Protein AF-A0A834HH24-F1 (afdb_monomer)

Solvent-accessible surface area (backbone atoms only — not comparable to full-atom values): 10232 Å² total; per-residue (Å²): 140,48,70,90,79,36,90,61,38,45,81,71,49,55,85,52,83,86,54,70,79,54,66,76,66,60,39,58,42,54,69,76,57,71,68,57,53,50,14,32,47,27,38,69,64,54,49,51,71,61,44,19,68,74,68,73,35,92,84,59,66,68,46,89,90,44,50,35,69,57,78,42,62,40,54,82,53,48,76,50,76,45,61,73,80,53,66,47,76,48,75,35,50,34,48,45,46,80,75,45,70,93,85,73,88,86,80,94,80,84,78,92,63,63,96,45,45,51,76,49,77,49,82,48,72,84,88,69,43,34,39,37,37,34,46,34,38,54,63,77,84,76,90,70,85,89,82,92,83,86,84,87,73,68,55,67,50,63,45,61,116

Sequence (161 aa):
MSATKNREAEFAYGSGPINPVNAANPGLIYDAGESDYIQFLCGQGYSNESFQLVTGSSTTTCSASNNGTVWDPNYPSFALSGPAGASVTRAFRQAVTNVGSPVSTYKATMVPLPRSTNLHSSPSGRLGTTATKTLSRTRWRRRHSRRRSGGKAGGGVVAGV

InterPro domains:
  IPR036852 Peptidase S8/S53 domain superfamily [G3DSA:3.40.50.200] (3-37)
  IPR045051 Subtilisin-like protease [PTHR10795] (9-119)

Organism: Rhododendron simsii (NCBI:txid118357)

Structure (mmCIF, N/CA/C/O backbone):
data_AF-A0A834HH24-F1
#
_entry.id   AF-A0A834HH24-F1
#
loop_
_atom_site.group_PDB
_atom_site.id
_atom_site.type_symbol
_atom_site.label_atom_id
_atom_site.label_alt_id
_atom_site.label_comp_id
_atom_site.label_asym_id
_atom_site.label_entity_id
_atom_site.label_seq_id
_atom_site.pdbx_PDB_ins_code
_atom_site.Cartn_x
_atom_site.Cartn_y
_atom_site.Cartn_z
_atom_site.occupancy
_atom_site.B_iso_or_equiv
_atom_site.auth_seq_id
_atom_site.auth_comp_id
_atom_site.auth_asym_id
_atom_site.auth_atom_id
_atom_site.pdbx_PDB_model_num
ATOM 1 N N . MET A 1 1 ? 0.289 -1.371 -21.032 1.00 59.69 1 MET A N 1
ATOM 2 C CA . MET A 1 1 ? 0.660 -0.041 -20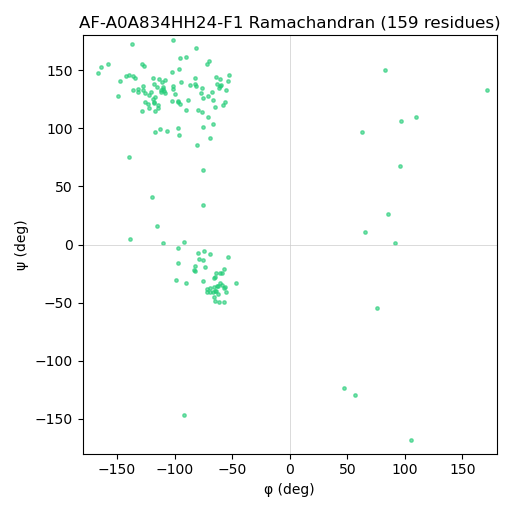.489 1.00 59.69 1 MET A CA 1
ATOM 3 C C . MET A 1 1 ? 2.179 0.051 -20.461 1.00 59.69 1 MET A C 1
ATOM 5 O O . MET A 1 1 ? 2.807 -0.979 -20.267 1.00 59.69 1 MET A O 1
ATOM 9 N N . SER A 1 2 ? 2.779 1.208 -20.749 1.00 61.31 2 SER A N 1
ATOM 10 C CA . SER A 1 2 ? 4.243 1.361 -20.750 1.00 61.31 2 SER A CA 1
ATOM 11 C C . SER A 1 2 ? 4.634 2.767 -20.319 1.00 61.31 2 SER A C 1
ATOM 13 O O . SER A 1 2 ? 4.002 3.727 -20.764 1.00 61.31 2 SER A O 1
ATOM 15 N N . ALA A 1 3 ? 5.699 2.884 -19.525 1.00 63.22 3 ALA A N 1
ATOM 16 C CA . ALA A 1 3 ? 6.279 4.161 -19.111 1.00 63.22 3 ALA A CA 1
ATOM 17 C C . ALA A 1 3 ? 6.698 5.045 -20.304 1.00 63.22 3 ALA A C 1
ATOM 19 O O . ALA A 1 3 ? 6.794 6.261 -20.175 1.00 63.22 3 ALA A O 1
ATOM 20 N N . THR A 1 4 ? 6.905 4.462 -21.493 1.00 66.94 4 THR A N 1
ATOM 21 C CA . THR A 1 4 ? 7.192 5.225 -22.719 1.00 66.94 4 THR A CA 1
ATOM 22 C C . THR A 1 4 ? 5.943 5.782 -23.400 1.00 66.94 4 THR A C 1
ATOM 24 O O . THR A 1 4 ? 6.046 6.754 -24.144 1.00 66.94 4 THR A O 1
ATOM 27 N N . LYS A 1 5 ? 4.765 5.195 -23.152 1.00 73.94 5 LYS A N 1
ATOM 28 C CA . LYS A 1 5 ? 3.480 5.624 -23.734 1.00 73.94 5 LYS A CA 1
ATOM 29 C C . LYS A 1 5 ? 2.665 6.498 -22.777 1.00 73.94 5 LYS A C 1
ATOM 31 O O . LYS A 1 5 ? 1.955 7.388 -23.227 1.00 73.94 5 LYS A O 1
ATOM 36 N N . ASN A 1 6 ? 2.803 6.277 -21.471 1.00 80.31 6 ASN A N 1
ATOM 37 C CA . ASN A 1 6 ? 2.075 6.986 -20.422 1.00 80.31 6 ASN A CA 1
ATOM 38 C C . ASN A 1 6 ? 3.049 7.846 -19.614 1.00 80.31 6 ASN A C 1
ATOM 40 O O . ASN A 1 6 ? 3.731 7.338 -18.727 1.00 80.31 6 ASN A O 1
ATOM 44 N N . ARG A 1 7 ? 3.107 9.150 -19.910 1.00 82.69 7 ARG A N 1
ATOM 45 C CA . ARG A 1 7 ? 4.029 10.084 -19.232 1.00 82.69 7 ARG A CA 1
ATOM 46 C C . ARG A 1 7 ? 3.738 10.247 -17.737 1.00 82.69 7 ARG A C 1
ATOM 48 O O . ARG A 1 7 ? 4.659 10.553 -16.990 1.00 82.69 7 ARG A O 1
ATOM 55 N N . GLU A 1 8 ? 2.496 9.999 -17.328 1.00 82.69 8 GLU A N 1
ATOM 56 C CA . GLU A 1 8 ? 2.051 10.028 -15.928 1.00 82.69 8 GLU A CA 1
ATOM 57 C C . GLU A 1 8 ? 2.412 8.742 -15.151 1.00 82.69 8 GLU A C 1
ATOM 59 O O . GLU A 1 8 ? 2.245 8.696 -13.937 1.00 82.69 8 GLU A O 1
ATOM 64 N N . ALA A 1 9 ? 2.925 7.707 -15.834 1.00 85.31 9 ALA A N 1
ATOM 65 C CA . ALA A 1 9 ? 3.440 6.469 -15.241 1.00 85.31 9 ALA A CA 1
ATOM 66 C C . ALA A 1 9 ? 2.501 5.852 -14.178 1.00 85.31 9 ALA A C 1
ATOM 68 O O . ALA A 1 9 ? 1.337 5.577 -14.475 1.00 85.31 9 ALA A O 1
ATOM 69 N N . GLU A 1 10 ? 2.979 5.635 -12.951 1.00 85.50 10 GLU A N 1
ATOM 70 C CA . GLU A 1 10 ? 2.228 5.034 -11.843 1.00 85.50 10 GLU A CA 1
ATOM 71 C C . GLU A 1 10 ? 0.964 5.833 -11.482 1.00 85.50 10 GLU A C 1
ATOM 73 O O . GLU A 1 10 ? -0.003 5.251 -11.001 1.00 85.50 10 GLU A O 1
ATOM 78 N N . PHE A 1 11 ? 0.902 7.138 -11.773 1.00 86.75 11 PHE A N 1
ATOM 79 C CA . PHE A 1 11 ? -0.325 7.923 -11.584 1.00 86.75 11 PHE A CA 1
ATOM 80 C C . PHE A 1 11 ? -1.405 7.623 -12.633 1.00 86.75 11 PHE A C 1
ATOM 82 O O . PHE A 1 11 ? -2.573 7.914 -12.396 1.00 86.75 11 PHE A O 1
ATOM 89 N N . ALA A 1 12 ? -1.046 7.035 -13.779 1.00 87.88 12 ALA A N 1
ATOM 90 C CA . ALA A 1 12 ? -2.011 6.610 -14.794 1.00 87.88 12 ALA A CA 1
ATOM 91 C C . ALA A 1 12 ? -2.511 5.175 -14.596 1.00 87.88 12 ALA A C 1
ATOM 93 O O . ALA A 1 12 ? -3.636 4.871 -14.987 1.00 87.88 12 ALA A O 1
ATOM 94 N N . TYR A 1 13 ? -1.675 4.272 -14.076 1.00 86.62 13 TYR A N 1
ATOM 95 C CA . TYR A 1 13 ? -1.991 2.837 -14.060 1.00 86.62 13 TYR A CA 1
ATOM 96 C C . TYR A 1 13 ? -1.631 2.099 -12.765 1.00 86.62 13 TYR A C 1
ATOM 98 O O . TYR A 1 13 ? -1.769 0.877 -12.715 1.00 86.62 13 TYR A O 1
ATOM 106 N N . GLY A 1 14 ? -1.166 2.795 -11.725 1.00 88.62 14 GLY A N 1
ATOM 107 C CA . GLY A 1 14 ? -0.760 2.184 -10.459 1.00 88.62 14 GLY A CA 1
ATOM 108 C C . GLY A 1 14 ? 0.323 1.123 -10.658 1.00 88.62 14 GLY A C 1
ATOM 109 O O . GLY A 1 14 ? 1.313 1.355 -11.353 1.00 88.62 14 GLY A O 1
ATOM 110 N N . SER A 1 15 ? 0.102 -0.064 -10.090 1.00 86.25 15 SER A N 1
ATOM 111 C CA . SER A 1 15 ? 0.993 -1.226 -10.225 1.00 86.25 15 SER A CA 1
ATOM 112 C C . SER A 1 15 ? 0.922 -1.908 -11.601 1.00 86.25 15 SER A C 1
ATOM 114 O O . SER A 1 15 ? 1.714 -2.803 -11.886 1.00 86.25 15 SER A O 1
ATOM 116 N N . GLY A 1 16 ? 0.007 -1.478 -12.478 1.00 89.00 16 GLY A N 1
ATOM 117 C CA . GLY A 1 16 ? -0.154 -1.997 -13.835 1.00 89.00 16 GLY A CA 1
ATOM 118 C C . GLY A 1 16 ? -1.369 -2.916 -14.021 1.00 89.00 16 GLY A C 1
ATOM 119 O O . GLY A 1 16 ? -2.260 -2.963 -13.173 1.00 89.00 16 GLY A O 1
ATOM 120 N N . PRO A 1 17 ? -1.451 -3.615 -15.170 1.00 89.31 17 PRO A N 1
ATOM 121 C CA . PRO A 1 17 ? -2.574 -4.493 -15.492 1.00 89.31 17 PRO A CA 1
ATOM 122 C C . PRO A 1 17 ? -2.739 -5.639 -14.489 1.00 89.31 17 PRO A C 1
ATOM 124 O O . PRO A 1 17 ? -1.758 -6.245 -14.062 1.00 89.31 17 PRO A O 1
ATOM 127 N N . ILE A 1 18 ? -3.991 -5.981 -14.179 1.00 91.06 18 ILE A N 1
ATOM 128 C CA . ILE A 1 18 ? -4.323 -7.105 -13.301 1.00 91.06 18 ILE A CA 1
ATOM 129 C C . ILE A 1 18 ? -3.861 -8.445 -13.898 1.00 91.06 18 ILE A C 1
ATOM 131 O O . ILE A 1 18 ? -4.053 -8.711 -15.084 1.00 91.06 18 ILE A O 1
ATOM 135 N N . ASN A 1 19 ? -3.296 -9.312 -13.053 1.00 94.44 19 ASN A N 1
ATOM 136 C CA . ASN A 1 19 ? -3.054 -10.720 -13.362 1.00 94.44 19 ASN A CA 1
ATOM 137 C C . ASN A 1 19 ? -3.882 -11.594 -12.400 1.00 94.44 19 ASN A C 1
ATOM 139 O O . ASN A 1 19 ? -3.438 -11.831 -11.275 1.00 94.44 19 ASN A O 1
ATOM 143 N N . PRO A 1 20 ? -5.070 -12.072 -12.815 1.00 94.88 20 PRO A N 1
ATOM 144 C CA . PRO A 1 20 ? -5.975 -12.812 -11.935 1.00 94.88 20 PRO A CA 1
ATOM 145 C C . PRO A 1 20 ? -5.387 -14.123 -11.402 1.00 94.88 20 PRO A C 1
ATOM 147 O O . PRO A 1 20 ? -5.628 -14.480 -10.253 1.00 94.88 20 PRO A O 1
ATOM 150 N N . VAL A 1 21 ? -4.590 -14.822 -12.218 1.00 95.75 21 VAL A N 1
ATOM 151 C CA . VAL A 1 21 ? -3.997 -16.118 -11.850 1.00 95.75 21 VAL A CA 1
ATOM 152 C C . VAL A 1 21 ? -3.010 -15.944 -10.697 1.00 95.75 21 VAL A C 1
ATOM 154 O O . VAL A 1 21 ? -3.070 -16.682 -9.717 1.00 95.75 21 VAL A O 1
ATOM 157 N N . ASN A 1 22 ? -2.149 -14.927 -10.774 1.00 92.00 22 ASN A N 1
ATOM 158 C CA . ASN A 1 22 ? -1.191 -14.640 -9.706 1.00 92.00 22 ASN A CA 1
ATOM 159 C C . ASN A 1 22 ? -1.854 -13.970 -8.491 1.00 92.00 22 ASN A C 1
ATOM 161 O O . ASN A 1 22 ? -1.420 -14.192 -7.365 1.00 92.00 22 ASN A O 1
ATOM 165 N N . ALA A 1 23 ? -2.913 -13.178 -8.694 1.00 93.88 23 ALA A N 1
ATOM 166 C CA . ALA A 1 23 ? -3.633 -12.512 -7.607 1.00 93.88 23 ALA A CA 1
ATOM 167 C C . ALA A 1 23 ? -4.340 -13.497 -6.662 1.00 93.88 23 ALA A C 1
ATOM 169 O O . ALA A 1 23 ? -4.496 -13.198 -5.483 1.00 93.88 23 ALA A O 1
ATOM 170 N N . ALA A 1 24 ? -4.735 -14.674 -7.159 1.00 95.31 24 ALA A N 1
ATOM 171 C CA . ALA A 1 24 ? -5.351 -15.712 -6.337 1.00 95.31 24 ALA A CA 1
ATOM 172 C C . ALA A 1 24 ? -4.390 -16.301 -5.287 1.00 95.31 24 ALA A C 1
ATOM 174 O O . ALA A 1 24 ? -4.839 -16.742 -4.235 1.00 95.31 24 ALA A O 1
ATOM 175 N N . ASN A 1 25 ? -3.079 -16.309 -5.560 1.00 94.31 25 ASN A N 1
ATOM 176 C CA . ASN A 1 25 ? -2.055 -16.867 -4.671 1.00 94.31 25 ASN A CA 1
ATOM 177 C C . ASN A 1 25 ? -0.803 -15.964 -4.661 1.00 94.31 25 ASN A C 1
ATOM 179 O O . ASN A 1 25 ? 0.211 -16.310 -5.270 1.00 94.31 25 ASN A O 1
ATOM 183 N N . PRO A 1 26 ? -0.849 -14.803 -3.980 1.00 92.81 26 PRO A N 1
ATOM 184 C CA . PRO A 1 26 ? 0.184 -13.770 -4.099 1.00 92.81 26 PRO A CA 1
ATOM 185 C C . PRO A 1 26 ? 1.464 -14.064 -3.294 1.00 92.81 26 PRO A C 1
ATOM 187 O O . PRO A 1 26 ? 2.479 -13.393 -3.477 1.00 92.81 26 PRO A O 1
ATOM 190 N N . GLY A 1 27 ? 1.435 -15.046 -2.384 1.00 94.00 27 GLY A N 1
ATOM 191 C CA . GLY A 1 27 ? 2.540 -15.386 -1.479 1.00 94.00 27 GLY A CA 1
ATOM 192 C C . GLY A 1 27 ? 2.699 -14.398 -0.320 1.00 94.00 27 GLY A C 1
ATOM 193 O O . GLY A 1 27 ? 2.633 -14.804 0.837 1.00 94.00 27 GLY A O 1
ATOM 194 N N . LEU A 1 28 ? 2.836 -13.103 -0.614 1.00 91.50 28 LEU A N 1
ATOM 195 C CA . LEU A 1 28 ? 2.869 -12.014 0.368 1.00 91.50 28 LEU A CA 1
ATOM 196 C C . LEU A 1 28 ? 1.712 -11.034 0.141 1.00 91.50 28 LEU A C 1
ATOM 198 O O . LEU A 1 28 ? 1.385 -10.719 -1.001 1.00 91.50 28 LEU A O 1
ATOM 202 N N . ILE A 1 29 ? 1.147 -10.504 1.225 1.00 92.69 29 ILE A N 1
ATOM 203 C CA . ILE A 1 29 ? 0.160 -9.415 1.192 1.00 92.69 29 ILE A CA 1
ATOM 204 C C . ILE A 1 29 ? 0.564 -8.269 2.119 1.00 92.69 29 ILE A C 1
ATOM 206 O O . ILE A 1 29 ? 1.278 -8.473 3.100 1.00 92.69 29 ILE A O 1
ATOM 210 N N . TYR A 1 30 ? 0.068 -7.075 1.813 1.00 92.19 30 TYR A N 1
ATOM 211 C CA . TYR A 1 30 ? 0.072 -5.927 2.714 1.00 92.19 30 TYR A CA 1
ATOM 212 C C . TYR A 1 30 ? -1.300 -5.870 3.378 1.00 92.19 30 TYR A C 1
ATOM 214 O O . TYR A 1 30 ? -2.274 -5.485 2.735 1.00 92.19 30 TYR A O 1
ATOM 222 N N . ASP A 1 31 ? -1.381 -6.351 4.615 1.00 91.62 31 ASP A N 1
ATOM 223 C CA . ASP A 1 31 ? -2.644 -6.425 5.348 1.00 91.62 31 ASP A CA 1
ATOM 224 C C . ASP A 1 31 ? -2.933 -5.104 6.075 1.00 91.62 31 ASP A C 1
ATOM 226 O O . ASP A 1 31 ? -2.020 -4.503 6.647 1.00 91.62 31 ASP A O 1
ATOM 230 N N . ALA A 1 32 ? -4.178 -4.638 6.035 1.00 91.75 32 ALA A N 1
ATOM 231 C CA . ALA A 1 32 ? -4.603 -3.398 6.679 1.00 91.75 32 ALA A CA 1
ATOM 232 C C . ALA A 1 32 ? -6.067 -3.507 7.117 1.00 91.75 32 ALA A C 1
ATOM 234 O O . ALA A 1 32 ? -6.946 -3.836 6.318 1.00 91.75 32 ALA A O 1
ATOM 235 N N . GLY A 1 33 ? -6.325 -3.209 8.388 1.00 90.50 33 GLY A N 1
ATOM 236 C CA . GLY A 1 33 ? -7.654 -3.205 8.987 1.00 90.50 33 GLY A CA 1
ATOM 237 C C . GLY A 1 33 ? -8.241 -1.803 9.128 1.00 90.50 33 GLY A C 1
ATOM 238 O O . GLY A 1 33 ? -7.587 -0.789 8.886 1.00 90.50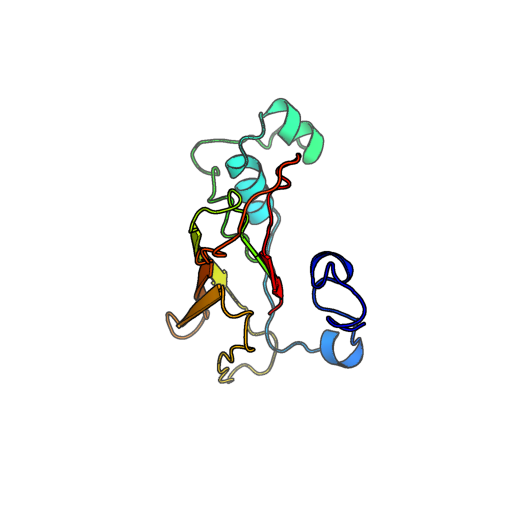 33 GLY A O 1
ATOM 239 N N . GLU A 1 34 ? -9.490 -1.730 9.589 1.00 88.44 34 GLU A N 1
ATOM 240 C CA . GLU A 1 34 ? -10.190 -0.460 9.827 1.00 88.44 34 GLU A CA 1
ATOM 241 C C . GLU A 1 34 ? -9.405 0.475 10.763 1.00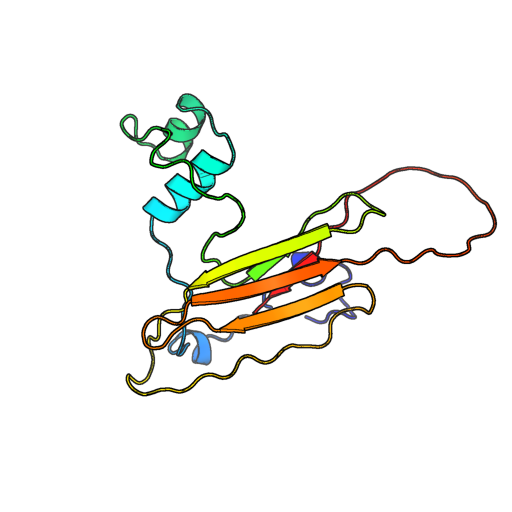 88.44 34 GLU A C 1
ATOM 243 O O . GLU A 1 34 ? -9.289 1.671 10.498 1.00 88.44 34 GLU A O 1
ATOM 248 N N . SER A 1 35 ? -8.790 -0.071 11.816 1.00 86.25 35 SER A N 1
ATOM 249 C CA . SER A 1 35 ? -7.978 0.698 12.764 1.00 86.25 35 SER A CA 1
ATOM 250 C C . SER A 1 35 ? -6.799 1.418 12.112 1.00 86.25 35 SER A C 1
ATOM 252 O O . SER A 1 35 ? -6.471 2.528 12.530 1.00 86.25 35 SER A O 1
ATOM 254 N N . ASP A 1 36 ? -6.186 0.827 11.084 1.00 87.69 36 ASP A N 1
ATOM 255 C CA . ASP A 1 36 ? -5.061 1.438 10.370 1.00 87.69 36 ASP A CA 1
ATOM 256 C C . ASP A 1 36 ? -5.532 2.661 9.573 1.00 87.69 36 ASP A C 1
ATOM 258 O O . ASP A 1 36 ? -4.867 3.698 9.548 1.00 87.69 36 ASP A O 1
ATOM 262 N N . TYR A 1 37 ? -6.730 2.583 8.986 1.00 87.56 37 TYR A N 1
ATOM 263 C CA . TYR A 1 37 ? -7.354 3.704 8.284 1.00 87.56 37 TYR A CA 1
ATOM 264 C C . TYR A 1 37 ? -7.838 4.798 9.234 1.00 87.56 37 TYR A C 1
ATOM 266 O O . TYR A 1 37 ? -7.660 5.978 8.930 1.00 87.56 37 TYR A O 1
ATOM 274 N N . ILE A 1 38 ? -8.389 4.436 10.396 1.00 87.56 38 ILE A N 1
ATOM 275 C CA . ILE A 1 38 ? -8.722 5.396 11.458 1.00 87.56 38 ILE A CA 1
ATOM 276 C C . ILE A 1 38 ? -7.461 6.168 11.857 1.00 87.56 38 ILE A C 1
ATOM 278 O O . ILE A 1 38 ? -7.466 7.398 11.862 1.00 87.56 38 ILE A O 1
ATOM 282 N N . GLN A 1 39 ? -6.358 5.461 12.117 1.00 87.75 39 GLN A N 1
ATOM 283 C CA . GLN A 1 39 ? -5.088 6.081 12.488 1.00 87.75 39 GLN A CA 1
ATOM 284 C C . GLN A 1 39 ? -4.527 6.989 11.392 1.00 87.75 39 GLN A C 1
ATOM 286 O O . GLN A 1 39 ? -4.070 8.097 11.681 1.00 87.75 39 GLN A O 1
ATOM 291 N N . PHE A 1 40 ? -4.592 6.546 10.136 1.00 88.44 40 PHE A N 1
ATOM 292 C CA . PHE A 1 40 ? -4.172 7.327 8.976 1.00 88.44 40 PHE A CA 1
ATOM 293 C C . PHE A 1 40 ? -4.984 8.621 8.824 1.00 88.44 40 PHE A C 1
ATOM 295 O O . PHE A 1 40 ? -4.406 9.700 8.684 1.00 88.44 40 PHE A O 1
ATOM 302 N N . LEU A 1 41 ? -6.317 8.536 8.879 1.00 87.75 41 LEU A N 1
ATOM 303 C CA . LEU A 1 41 ? -7.207 9.690 8.739 1.00 87.75 41 LEU A CA 1
ATOM 304 C C . LEU A 1 41 ? -7.057 10.669 9.909 1.00 87.75 41 LEU A C 1
ATOM 306 O O . LEU A 1 41 ? -6.983 11.878 9.690 1.00 87.75 41 LEU A O 1
ATOM 310 N N . CYS A 1 42 ? -6.929 10.168 11.137 1.00 87.75 42 CYS A N 1
ATOM 311 C CA . CYS A 1 42 ? -6.672 11.017 12.297 1.00 87.75 42 CYS A CA 1
ATOM 312 C C . CYS A 1 42 ? -5.309 11.713 12.214 1.00 87.75 42 CYS A C 1
ATOM 314 O O . CYS A 1 42 ? -5.213 12.909 12.492 1.00 87.75 42 CYS A O 1
ATOM 316 N N . GLY A 1 43 ? -4.271 11.014 11.747 1.00 87.69 43 GLY A N 1
ATOM 317 C CA . GLY A 1 43 ? -2.959 11.609 11.494 1.00 87.69 43 GLY A CA 1
ATOM 318 C C . GLY A 1 43 ? -2.991 12.727 10.448 1.00 87.69 43 GLY A C 1
ATOM 319 O O . GLY A 1 43 ? -2.229 13.689 10.543 1.00 87.69 43 GLY A O 1
ATOM 320 N N . GLN A 1 44 ? -3.879 12.628 9.452 1.00 86.62 44 GLN A N 1
ATOM 321 C CA . GLN A 1 44 ? -4.042 13.639 8.397 1.00 86.62 44 GLN A CA 1
ATOM 322 C C . GLN A 1 44 ? -4.640 14.954 8.923 1.00 86.62 44 GLN A C 1
ATOM 324 O O . GLN A 1 44 ? -4.668 15.944 8.191 1.00 86.62 44 GLN A O 1
ATOM 329 N N . GLY A 1 45 ? -5.095 14.982 10.179 1.00 87.19 45 GLY A N 1
ATOM 330 C CA . GLY A 1 45 ? -5.647 16.171 10.820 1.00 87.19 45 GLY A CA 1
ATOM 331 C C . GLY A 1 45 ? -7.133 16.384 10.544 1.00 87.19 45 GLY A C 1
ATOM 332 O O . GLY A 1 45 ? -7.592 17.524 10.575 1.00 87.19 45 GLY A O 1
ATOM 333 N N . TYR A 1 46 ? -7.885 15.314 10.263 1.00 86.25 46 TYR A N 1
ATOM 334 C CA . TYR A 1 46 ? -9.343 15.400 10.182 1.00 86.25 46 TYR A CA 1
ATOM 335 C C . TYR A 1 46 ? -9.926 15.858 11.525 1.00 86.25 46 TYR A C 1
ATOM 337 O O . TYR A 1 46 ? -9.522 15.383 12.587 1.00 86.25 46 TYR A O 1
ATOM 345 N N . SER A 1 47 ? -10.896 16.776 11.473 1.00 85.75 47 SER A N 1
ATOM 346 C CA . SER A 1 47 ? -11.680 17.137 12.655 1.00 85.75 47 SER A CA 1
ATOM 347 C C . SER A 1 47 ? -12.629 15.997 13.017 1.00 85.75 47 SER A C 1
ATOM 349 O O . SER A 1 47 ? -13.035 15.232 12.138 1.00 85.75 47 SER A O 1
ATOM 351 N N . ASN A 1 48 ? -13.035 15.906 14.283 1.00 87.44 48 ASN A N 1
ATOM 352 C CA . ASN A 1 48 ? -13.962 14.862 14.721 1.00 87.44 48 ASN A CA 1
ATOM 353 C C . ASN A 1 48 ? -15.276 14.894 13.933 1.00 87.44 48 ASN A C 1
ATOM 355 O O . ASN A 1 48 ? -15.778 13.842 13.558 1.00 87.44 48 ASN A O 1
ATOM 359 N N . GLU A 1 49 ? -15.789 16.077 13.597 1.00 88.06 49 GLU A N 1
ATOM 360 C CA . GLU A 1 49 ? -17.032 16.217 12.837 1.00 88.06 49 GLU A CA 1
ATOM 361 C C . GLU A 1 49 ? -16.882 15.638 11.423 1.00 88.06 49 GLU A C 1
ATOM 363 O O . GLU A 1 49 ? -17.699 14.834 10.979 1.00 88.06 49 GLU A O 1
ATOM 368 N N . SER A 1 50 ? -15.803 15.999 10.721 1.00 88.06 50 SER A N 1
ATOM 369 C CA . SER A 1 50 ? -15.529 15.478 9.374 1.00 88.06 50 SER A CA 1
ATOM 370 C C . SER A 1 50 ? -15.240 13.976 9.374 1.00 88.06 50 SER A C 1
ATOM 372 O O . SER A 1 50 ? -15.669 13.253 8.478 1.00 88.06 50 SER A O 1
ATOM 374 N N . PHE A 1 51 ? -14.553 13.489 10.402 1.00 87.62 51 PHE A N 1
ATOM 375 C CA . PHE A 1 51 ? -14.206 12.086 10.549 1.00 87.62 51 PHE A CA 1
ATOM 376 C C . PHE A 1 51 ? -15.430 11.204 10.842 1.00 87.62 51 PHE A C 1
ATOM 378 O O . PHE A 1 51 ? -15.579 10.135 10.247 1.00 87.62 51 PHE A O 1
ATOM 385 N N . GLN A 1 52 ? -16.352 11.667 11.687 1.00 88.88 52 GLN A N 1
ATOM 386 C CA . GLN A 1 52 ? -17.615 10.974 11.965 1.00 88.88 52 GLN A CA 1
ATOM 387 C C . GLN A 1 52 ? -18.501 10.875 10.716 1.00 88.88 52 GLN A C 1
ATOM 389 O O . GLN A 1 52 ? -19.136 9.847 10.494 1.00 88.88 52 GLN A O 1
ATOM 394 N N . LEU A 1 53 ? -18.497 11.901 9.855 1.00 88.19 53 LEU A N 1
ATOM 395 C CA . LEU A 1 53 ? -19.192 11.850 8.564 1.00 88.19 53 LEU A CA 1
ATOM 396 C C . LEU A 1 53 ? -18.599 10.795 7.621 1.00 88.19 53 LEU A C 1
ATOM 398 O O . LEU A 1 53 ? -19.347 10.106 6.934 1.00 88.19 53 LEU A O 1
ATOM 402 N N . VAL A 1 54 ? -17.270 10.658 7.588 1.00 86.38 54 VAL A N 1
ATOM 403 C CA . VAL A 1 54 ? -16.579 9.681 6.726 1.00 86.38 54 VAL A CA 1
ATOM 404 C C . VAL A 1 54 ? -16.765 8.251 7.231 1.00 86.38 54 VAL A C 1
ATOM 406 O O . VAL A 1 54 ? -16.970 7.341 6.433 1.00 86.38 54 VAL A O 1
ATOM 409 N N . THR A 1 55 ? -16.696 8.046 8.545 1.00 84.94 55 THR A N 1
ATOM 410 C CA . THR A 1 55 ? -16.823 6.715 9.159 1.00 84.94 55 THR A CA 1
ATOM 411 C C . THR A 1 55 ? -18.272 6.268 9.341 1.00 84.94 55 THR A C 1
ATOM 413 O O . THR A 1 55 ? -18.519 5.085 9.548 1.00 84.94 55 THR A O 1
ATOM 416 N N . GLY A 1 56 ? -19.236 7.193 9.302 1.00 84.94 56 GLY A N 1
ATOM 417 C CA . GLY A 1 56 ? -20.638 6.907 9.620 1.00 84.94 56 GLY A CA 1
ATOM 418 C C . GLY A 1 56 ? -20.865 6.512 11.085 1.00 84.94 56 GLY A C 1
ATOM 419 O O . GLY A 1 56 ? -21.952 6.056 11.435 1.00 84.94 56 GLY A O 1
ATOM 420 N N . SER A 1 57 ? -19.854 6.681 11.941 1.00 81.50 57 SER A N 1
ATOM 421 C CA . SER A 1 57 ? -19.878 6.338 13.358 1.00 81.50 57 SER A CA 1
ATOM 422 C C . SER A 1 57 ? -19.760 7.607 14.188 1.00 81.50 57 SER A C 1
ATOM 424 O O . SER A 1 57 ? -18.758 8.315 14.120 1.00 81.50 57 SER A O 1
ATOM 426 N N . SER A 1 58 ? -20.762 7.885 15.019 1.00 80.31 58 SER A N 1
ATOM 427 C CA . SER A 1 58 ? -20.743 9.024 15.944 1.00 80.31 58 SER A CA 1
ATOM 428 C C . SER A 1 58 ? -19.846 8.798 17.165 1.00 80.31 58 SER A C 1
ATOM 430 O O . SER A 1 58 ? -19.542 9.744 17.889 1.00 80.31 58 SER A O 1
ATOM 432 N N . THR A 1 59 ? -19.409 7.560 17.406 1.00 81.25 59 THR A N 1
ATOM 433 C CA . THR A 1 59 ? -18.600 7.194 18.577 1.00 81.25 59 THR A CA 1
ATOM 434 C C . THR A 1 59 ? -17.106 7.161 18.283 1.00 81.25 59 THR A C 1
ATOM 436 O O . THR A 1 59 ? -16.302 7.156 19.213 1.00 81.25 59 THR A O 1
ATOM 439 N N . THR A 1 60 ? -16.711 7.126 17.008 1.00 80.25 60 THR A N 1
ATOM 440 C CA . THR A 1 60 ? -15.301 7.069 16.621 1.00 80.25 60 THR A CA 1
ATOM 441 C C . THR A 1 60 ? -14.765 8.492 16.468 1.00 80.25 60 THR A C 1
ATOM 443 O O . THR A 1 60 ? -15.208 9.248 15.609 1.00 80.25 60 THR A O 1
ATOM 446 N N . THR A 1 61 ? -13.803 8.871 17.309 1.00 86.06 61 THR A N 1
ATOM 447 C CA . THR A 1 61 ? -13.172 10.201 17.294 1.00 86.06 61 THR A CA 1
ATOM 448 C C . THR A 1 61 ? -11.660 10.093 17.206 1.00 86.06 61 THR A C 1
ATOM 450 O O . THR A 1 61 ? -11.069 9.131 17.702 1.00 86.06 61 THR A O 1
ATOM 453 N N . CYS A 1 62 ? -11.025 11.119 16.655 1.00 87.31 62 CYS A N 1
ATOM 454 C CA . CYS A 1 62 ? -9.584 11.268 16.716 1.00 87.31 62 CYS A CA 1
ATOM 455 C C . CYS A 1 62 ? -9.164 11.761 18.105 1.00 87.31 62 CYS A C 1
ATOM 457 O O . CYS A 1 62 ? -9.711 12.715 18.659 1.00 87.31 62 CYS A O 1
ATOM 459 N N . SER A 1 63 ? -8.186 11.083 18.682 1.00 85.44 63 SER A N 1
ATOM 460 C CA . SER A 1 63 ? -7.598 11.350 19.986 1.00 85.44 63 SER A CA 1
ATOM 461 C C . SER A 1 63 ? -6.078 11.223 19.885 1.00 85.44 63 SER A C 1
ATOM 463 O O . SER A 1 63 ? -5.531 10.777 18.877 1.00 85.44 63 SER A O 1
ATOM 465 N N . ALA A 1 64 ? -5.362 11.586 20.948 1.00 81.00 64 ALA A N 1
ATOM 466 C CA . ALA A 1 64 ? -3.912 11.412 20.975 1.00 81.00 64 ALA A CA 1
ATOM 467 C C . ALA A 1 64 ? -3.477 9.937 20.831 1.00 81.00 64 ALA A C 1
ATOM 469 O O . ALA A 1 64 ? -2.365 9.683 20.380 1.00 81.00 64 ALA A O 1
ATOM 470 N N . SER A 1 65 ? -4.331 8.968 21.190 1.00 79.75 65 SER A N 1
ATOM 471 C CA . SER A 1 65 ? -3.986 7.541 21.154 1.00 79.75 65 SER A CA 1
ATOM 472 C C . SER A 1 65 ? -4.148 6.892 19.779 1.00 79.75 65 SER A C 1
ATOM 474 O O . SER A 1 65 ? -3.511 5.874 19.525 1.00 79.75 65 SER A O 1
ATOM 476 N N . ASN A 1 66 ? -4.964 7.462 18.889 1.00 77.00 66 ASN A N 1
ATOM 477 C CA . ASN A 1 66 ? -5.146 6.982 17.515 1.00 77.00 66 ASN A CA 1
ATOM 478 C C . ASN A 1 66 ? -4.650 7.991 16.466 1.00 77.00 66 ASN A C 1
ATOM 480 O O . ASN A 1 66 ? -4.960 7.858 15.288 1.00 77.00 66 ASN A O 1
ATOM 484 N N . ASN A 1 67 ? -3.857 8.982 16.872 1.00 77.19 67 ASN A N 1
ATOM 485 C CA . ASN A 1 67 ? -3.172 9.880 15.951 1.00 77.19 67 ASN A CA 1
ATOM 486 C C . ASN A 1 67 ? -1.909 9.188 15.414 1.00 77.19 67 ASN A C 1
ATOM 488 O O . ASN A 1 67 ? -0.827 9.280 15.996 1.00 77.19 67 ASN A O 1
ATOM 492 N N . GLY A 1 68 ? -2.088 8.404 14.350 1.00 71.19 68 GLY A N 1
ATOM 493 C CA . GLY A 1 68 ? -1.020 7.623 13.737 1.00 71.19 68 GLY A CA 1
ATOM 494 C C . GLY A 1 68 ? -0.142 8.430 12.783 1.00 71.19 68 GLY A C 1
ATOM 495 O O . GLY A 1 68 ? -0.446 9.550 12.371 1.00 71.19 68 GLY A O 1
ATOM 496 N N . THR A 1 69 ? 0.970 7.825 12.371 1.00 69.06 69 THR A N 1
ATOM 497 C CA . THR A 1 69 ? 1.832 8.376 11.324 1.00 69.06 69 THR A CA 1
ATOM 498 C C . THR A 1 69 ? 1.161 8.270 9.957 1.00 69.06 69 THR A C 1
ATOM 500 O O . THR A 1 69 ? 1.095 7.197 9.367 1.00 69.06 69 THR A O 1
ATOM 503 N N . VAL A 1 70 ? 0.752 9.416 9.409 1.00 71.56 70 VAL A N 1
ATOM 504 C CA . VAL A 1 70 ? 0.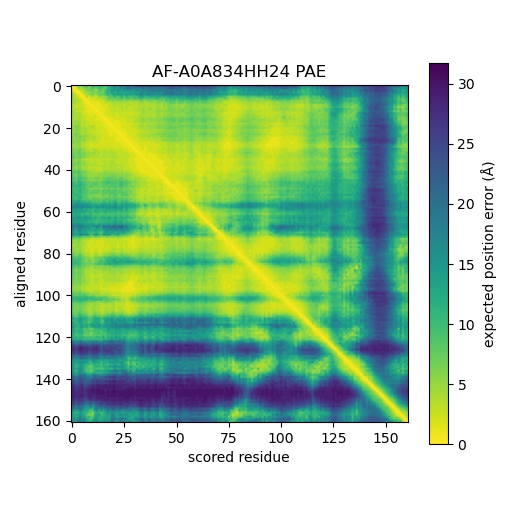156 9.588 8.064 1.00 71.56 70 VAL A CA 1
ATOM 505 C C . VAL A 1 70 ? 0.899 8.868 6.939 1.00 71.56 70 VAL A C 1
ATOM 507 O O . VAL A 1 70 ? 0.309 8.473 5.940 1.00 71.56 70 VAL A O 1
ATOM 510 N N . TRP A 1 71 ? 2.217 8.764 7.060 1.00 69.44 71 TRP A N 1
ATOM 511 C CA . TRP A 1 71 ? 3.098 8.440 5.941 1.00 69.44 71 TRP A CA 1
ATOM 512 C C . TRP A 1 71 ? 3.476 6.961 5.853 1.00 69.44 71 TRP A C 1
ATOM 514 O O . TRP A 1 71 ? 4.137 6.580 4.890 1.00 69.44 71 TRP A O 1
ATOM 524 N N . ASP A 1 72 ? 3.033 6.148 6.815 1.00 73.69 72 ASP A N 1
ATOM 525 C CA . ASP A 1 72 ? 3.347 4.720 6.910 1.00 73.69 72 ASP A CA 1
ATOM 526 C C . ASP A 1 72 ? 2.097 3.810 6.850 1.00 73.69 72 ASP A C 1
ATOM 528 O O . ASP A 1 72 ? 2.024 2.843 7.610 1.00 73.69 72 ASP A O 1
ATOM 532 N N . PRO A 1 73 ? 1.085 4.063 5.987 1.00 83.44 73 PRO A N 1
ATOM 533 C CA . PRO A 1 73 ? 0.029 3.078 5.808 1.00 83.44 73 PRO A CA 1
ATOM 534 C C . PRO A 1 73 ? 0.630 1.803 5.208 1.00 83.44 73 PRO A C 1
ATOM 536 O O . PRO A 1 73 ? 1.522 1.863 4.346 1.00 83.44 73 PRO A O 1
ATOM 539 N N . ASN A 1 74 ? 0.112 0.647 5.629 1.00 89.25 74 ASN A N 1
ATOM 540 C CA . ASN A 1 74 ? 0.539 -0.645 5.107 1.00 89.25 74 ASN A CA 1
ATOM 541 C C . ASN A 1 74 ? -0.039 -0.902 3.705 1.00 89.25 74 ASN A C 1
ATOM 543 O O . ASN A 1 74 ? -0.880 -1.766 3.494 1.00 89.25 74 ASN A O 1
ATOM 547 N N . TYR A 1 75 ? 0.365 -0.073 2.747 1.00 89.31 75 TYR A N 1
ATOM 548 C CA . TYR A 1 75 ? -0.221 0.013 1.416 1.00 89.31 75 TYR A CA 1
ATOM 549 C C . TYR A 1 75 ? 0.764 -0.506 0.356 1.00 89.31 75 TYR A C 1
ATOM 551 O O . TYR A 1 75 ? 1.942 -0.154 0.420 1.00 89.31 75 TYR A O 1
ATOM 559 N N . PRO A 1 76 ? 0.330 -1.265 -0.669 1.00 89.25 76 PRO A N 1
ATOM 560 C CA . PRO A 1 76 ? 1.214 -1.922 -1.646 1.00 89.25 76 PRO A CA 1
ATOM 561 C C . PRO A 1 76 ? 1.825 -0.964 -2.695 1.00 89.25 76 PRO A C 1
ATOM 563 O O . PRO A 1 76 ? 2.021 -1.317 -3.857 1.00 89.25 76 PRO A O 1
ATOM 566 N N . SER A 1 77 ? 2.116 0.279 -2.312 1.00 87.25 77 SER A N 1
ATOM 567 C CA . SER A 1 77 ? 2.840 1.264 -3.116 1.00 87.25 77 SER A CA 1
ATOM 568 C C . SER A 1 77 ? 3.454 2.338 -2.221 1.00 87.25 77 SER A C 1
ATOM 570 O O . SER A 1 77 ? 2.932 2.628 -1.145 1.00 87.25 77 SER A O 1
ATOM 572 N N . PHE A 1 78 ? 4.511 2.986 -2.701 1.00 84.56 78 PHE A N 1
ATOM 573 C CA . PHE A 1 78 ? 5.175 4.088 -2.012 1.00 84.56 78 PHE A CA 1
ATOM 574 C C . PHE A 1 78 ? 4.951 5.396 -2.764 1.00 84.56 78 PHE A C 1
ATOM 576 O O . PHE A 1 78 ? 5.214 5.463 -3.962 1.00 84.56 78 PHE A O 1
ATOM 583 N N . ALA A 1 79 ? 4.540 6.455 -2.066 1.00 84.44 79 ALA A N 1
ATOM 584 C CA . ALA A 1 79 ? 4.345 7.778 -2.651 1.00 84.44 79 ALA A CA 1
ATOM 585 C C . ALA A 1 79 ? 5.138 8.839 -1.883 1.00 84.44 79 ALA A C 1
ATOM 587 O O . ALA A 1 79 ? 5.045 8.945 -0.663 1.00 84.44 79 ALA A O 1
ATOM 588 N N . LEU A 1 80 ? 5.901 9.661 -2.602 1.00 84.94 80 LEU A N 1
ATOM 589 C CA . LEU A 1 80 ? 6.668 10.767 -2.042 1.00 84.94 80 LEU A CA 1
ATOM 590 C C . LEU A 1 80 ? 6.379 12.060 -2.800 1.00 84.94 80 LEU A C 1
ATOM 592 O O . LEU A 1 80 ? 6.742 12.216 -3.968 1.00 84.94 80 LEU A O 1
ATOM 596 N N . SER A 1 81 ? 5.777 13.018 -2.101 1.00 83.44 81 SER A N 1
ATOM 597 C CA . SER A 1 81 ? 5.585 14.382 -2.589 1.00 83.44 81 SER A CA 1
ATOM 598 C C . SER A 1 81 ? 6.603 15.334 -1.967 1.00 83.44 81 SER A C 1
ATOM 600 O O . SER A 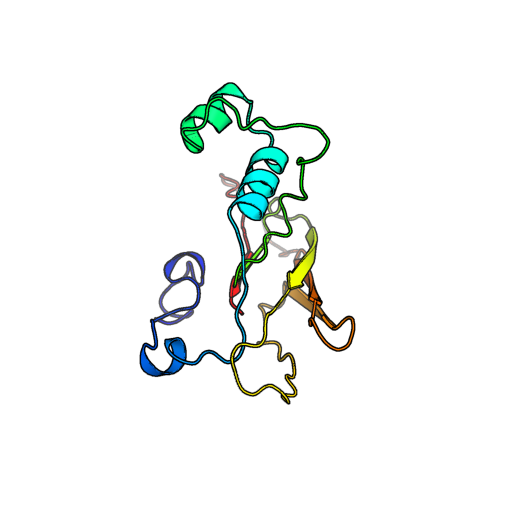1 81 ? 7.060 15.144 -0.839 1.00 83.44 81 SER A O 1
ATOM 602 N N . GLY A 1 82 ? 6.988 16.364 -2.717 1.00 83.19 82 GLY A N 1
ATOM 603 C CA . GLY A 1 82 ? 7.961 17.348 -2.269 1.00 83.19 82 GLY A CA 1
ATOM 604 C C . GLY A 1 82 ? 7.956 18.615 -3.120 1.00 83.19 82 GLY A C 1
ATOM 605 O O . GLY A 1 82 ? 7.628 18.561 -4.311 1.00 83.19 82 GLY A O 1
ATOM 606 N N . PRO A 1 83 ? 8.345 19.767 -2.546 1.00 81.56 83 PRO A N 1
ATOM 607 C CA . PRO A 1 83 ? 8.403 21.013 -3.290 1.00 81.56 83 PRO A CA 1
ATOM 608 C C . PRO A 1 83 ? 9.365 20.907 -4.475 1.00 81.56 83 PRO A C 1
ATOM 610 O O . PRO A 1 83 ? 10.476 20.375 -4.379 1.00 81.56 83 PRO A O 1
ATOM 613 N N . ALA A 1 84 ? 8.940 21.448 -5.617 1.00 79.25 84 ALA A N 1
ATOM 614 C CA . ALA A 1 84 ? 9.735 21.425 -6.834 1.00 79.25 84 ALA A CA 1
ATOM 615 C C . ALA A 1 84 ? 11.099 22.105 -6.611 1.00 79.25 84 ALA A C 1
ATOM 617 O O . ALA A 1 84 ? 11.179 23.295 -6.295 1.00 79.25 84 ALA A O 1
ATOM 618 N N . GLY A 1 85 ? 12.176 21.342 -6.814 1.00 77.94 85 GLY A N 1
ATOM 619 C CA . GLY A 1 85 ? 13.554 21.817 -6.681 1.00 77.94 85 GLY A CA 1
ATOM 620 C C . GLY A 1 85 ? 14.179 21.641 -5.294 1.00 77.94 85 GLY A C 1
ATOM 621 O O . GLY A 1 85 ? 15.342 22.014 -5.140 1.00 77.94 85 GLY A O 1
ATOM 622 N N . ALA A 1 86 ? 13.464 21.065 -4.326 1.00 81.88 86 ALA A N 1
ATOM 623 C CA . ALA A 1 86 ? 14.020 20.647 -3.041 1.00 81.88 86 ALA A CA 1
ATOM 624 C C . ALA A 1 86 ? 14.384 19.155 -3.054 1.00 81.88 86 ALA A C 1
ATOM 626 O O . ALA A 1 86 ? 13.766 18.364 -3.769 1.00 81.88 86 ALA A O 1
ATOM 627 N N . SER A 1 87 ? 15.385 18.783 -2.255 1.00 84.06 87 SER A N 1
ATOM 628 C CA . SER A 1 87 ? 15.637 17.377 -1.941 1.00 84.06 87 SER A CA 1
ATOM 629 C C . SER A 1 87 ? 14.695 16.942 -0.824 1.00 84.06 87 SER A C 1
ATOM 631 O O . SER A 1 87 ? 14.521 17.672 0.150 1.00 84.06 87 SER A O 1
ATOM 633 N N . VAL A 1 88 ? 14.102 15.761 -0.962 1.00 83.88 88 VAL A N 1
ATOM 634 C CA . VAL A 1 88 ? 13.234 15.168 0.062 1.00 83.88 88 VAL A CA 1
ATOM 635 C C . VAL A 1 88 ? 13.673 13.730 0.283 1.00 83.88 88 VAL A C 1
ATOM 637 O O . VAL A 1 88 ? 13.879 12.998 -0.684 1.00 83.88 88 VAL A O 1
ATOM 640 N N . THR A 1 89 ? 13.803 13.342 1.548 1.00 85.25 89 THR A N 1
ATOM 641 C CA . THR A 1 89 ? 14.153 11.985 1.978 1.00 85.25 89 THR A CA 1
ATOM 642 C C . THR A 1 89 ? 13.121 11.514 2.985 1.00 85.25 89 THR A C 1
ATOM 644 O O . THR A 1 89 ? 12.787 12.255 3.912 1.00 85.25 89 THR A O 1
ATOM 647 N N . ARG A 1 90 ? 12.619 10.291 2.813 1.00 82.12 90 ARG A N 1
ATOM 648 C CA . ARG A 1 90 ? 11.662 9.660 3.724 1.00 82.12 90 ARG A CA 1
ATOM 649 C C . ARG A 1 90 ? 11.938 8.175 3.874 1.00 82.12 90 ARG A C 1
ATOM 651 O O . ARG A 1 90 ? 12.340 7.525 2.915 1.00 82.12 90 ARG A O 1
ATOM 658 N N . ALA A 1 91 ? 11.704 7.668 5.077 1.00 84.00 91 ALA A N 1
ATOM 659 C CA . ALA A 1 91 ? 11.631 6.246 5.363 1.00 84.00 91 ALA A CA 1
ATOM 660 C C . ALA A 1 91 ? 10.157 5.855 5.464 1.00 84.00 91 ALA A C 1
ATOM 662 O O . ALA A 1 91 ? 9.399 6.570 6.111 1.00 84.00 91 ALA A O 1
ATOM 663 N N . PHE A 1 92 ? 9.804 4.753 4.816 1.00 84.25 92 PHE A N 1
ATOM 664 C CA . PHE A 1 92 ? 8.494 4.122 4.844 1.00 84.25 92 PHE A CA 1
ATOM 665 C C . PHE A 1 92 ? 8.602 2.806 5.604 1.00 84.25 92 PHE A C 1
ATOM 667 O O . PHE A 1 92 ? 9.543 2.034 5.374 1.00 84.25 92 PHE A O 1
ATOM 674 N N . ARG A 1 93 ? 7.648 2.536 6.488 1.00 84.06 93 ARG A N 1
ATOM 675 C CA . ARG A 1 93 ? 7.551 1.285 7.244 1.00 84.06 93 ARG A CA 1
ATOM 676 C C . ARG A 1 93 ? 6.301 0.542 6.816 1.00 84.06 93 ARG A C 1
ATOM 678 O O . ARG A 1 93 ? 5.200 1.044 6.984 1.00 84.06 93 ARG A O 1
ATOM 685 N N . GLN A 1 94 ? 6.486 -0.648 6.260 1.00 86.31 94 GLN A N 1
ATOM 686 C CA . GLN A 1 94 ? 5.385 -1.506 5.840 1.00 86.31 94 GLN A CA 1
ATOM 687 C C . GLN A 1 94 ? 5.658 -2.943 6.275 1.00 86.31 94 GLN A C 1
ATOM 689 O O . GLN A 1 94 ? 6.807 -3.395 6.299 1.00 86.31 94 GLN A O 1
ATOM 694 N N . ALA A 1 95 ? 4.600 -3.653 6.634 1.00 87.31 95 ALA A N 1
ATOM 695 C CA . ALA A 1 95 ? 4.636 -5.038 7.063 1.00 87.31 95 ALA A CA 1
ATOM 696 C C . ALA A 1 95 ? 4.011 -5.927 5.988 1.00 87.31 95 ALA A C 1
ATOM 698 O O . ALA A 1 95 ? 2.925 -5.652 5.486 1.00 87.31 95 ALA A O 1
ATOM 699 N N . VAL A 1 96 ? 4.693 -7.016 5.644 1.00 89.62 96 VAL A N 1
ATOM 700 C CA . VAL A 1 96 ? 4.145 -8.012 4.719 1.00 89.62 96 VAL A CA 1
ATOM 701 C C . VAL A 1 96 ? 3.815 -9.298 5.458 1.00 89.62 96 VAL A C 1
ATOM 703 O O . VAL A 1 96 ? 4.628 -9.817 6.230 1.00 89.62 96 VAL A O 1
ATOM 706 N N . THR A 1 97 ? 2.629 -9.826 5.185 1.00 90.50 97 THR A N 1
ATOM 707 C CA . THR A 1 97 ? 2.120 -11.079 5.739 1.00 90.50 97 THR A CA 1
ATOM 708 C C . THR A 1 97 ? 2.302 -12.189 4.714 1.00 90.50 97 THR A C 1
ATOM 710 O O . THR A 1 97 ? 1.912 -12.043 3.557 1.00 90.50 97 THR A O 1
ATOM 713 N N . ASN A 1 98 ? 2.899 -13.309 5.129 1.00 90.69 98 ASN A N 1
ATOM 714 C CA . ASN A 1 98 ? 3.014 -14.498 4.288 1.00 90.69 98 ASN A CA 1
ATOM 715 C C . ASN A 1 98 ? 1.696 -15.278 4.295 1.00 90.69 98 ASN A C 1
ATOM 717 O O . ASN A 1 98 ? 1.301 -15.805 5.330 1.00 90.69 98 ASN A O 1
ATOM 721 N N . VAL A 1 99 ? 1.059 -15.363 3.130 1.00 92.81 99 VAL A N 1
ATOM 722 C CA . VAL A 1 99 ? -0.160 -16.149 2.872 1.00 92.81 99 VAL A CA 1
ATOM 723 C C . VAL A 1 99 ? 0.110 -17.357 1.971 1.00 92.81 99 VAL A C 1
ATOM 725 O O . VAL A 1 99 ? -0.810 -18.083 1.609 1.00 92.81 99 VAL A O 1
ATOM 728 N N . GLY A 1 100 ? 1.369 -17.555 1.572 1.00 89.12 100 GLY A N 1
ATOM 729 C CA . GLY A 1 100 ? 1.826 -18.722 0.830 1.00 89.12 100 GLY A CA 1
ATOM 730 C C . GLY A 1 100 ? 2.337 -19.829 1.750 1.00 89.12 100 GLY A C 1
ATOM 731 O O . GLY A 1 100 ? 1.861 -20.033 2.866 1.00 89.12 100 GLY A O 1
ATOM 732 N N . SER A 1 101 ? 3.345 -20.564 1.281 1.00 89.62 101 SER A N 1
ATOM 733 C CA . SER A 1 101 ? 3.926 -21.667 2.046 1.00 89.62 101 SER A CA 1
ATOM 734 C C . SER A 1 101 ? 4.529 -21.179 3.377 1.00 89.62 101 SER A C 1
ATOM 736 O O . SER A 1 101 ? 5.288 -20.200 3.367 1.00 89.62 101 SER A O 1
ATOM 738 N N . PRO A 1 102 ? 4.275 -21.871 4.510 1.00 81.31 102 PRO A N 1
ATOM 739 C CA . PRO A 1 102 ? 4.706 -21.426 5.842 1.00 81.31 102 PRO A CA 1
ATOM 740 C C . PRO A 1 102 ? 6.213 -21.178 5.967 1.00 81.31 102 PRO A C 1
ATOM 742 O O . PRO A 1 102 ? 6.642 -20.240 6.635 1.00 81.31 102 PRO A O 1
ATOM 745 N N . VAL A 1 103 ? 7.021 -21.996 5.289 1.00 85.00 103 VAL A N 1
ATOM 746 C CA . VAL A 1 103 ? 8.480 -21.870 5.259 1.00 85.00 103 VAL A CA 1
ATOM 747 C C . VAL A 1 103 ? 8.895 -21.325 3.900 1.00 85.00 103 VAL A C 1
ATOM 749 O O . VAL A 1 103 ? 9.000 -22.069 2.929 1.00 85.00 103 VAL A O 1
ATOM 752 N N . SER A 1 104 ? 9.127 -20.016 3.840 1.00 81.44 104 SER A N 1
ATOM 753 C CA . SER A 1 104 ? 9.496 -19.307 2.611 1.00 81.44 104 SER A CA 1
ATOM 754 C C . SER A 1 104 ? 10.574 -18.261 2.889 1.00 81.44 104 SER A C 1
ATOM 756 O O . SER A 1 104 ? 10.597 -17.642 3.952 1.00 81.44 104 SER A O 1
ATOM 758 N N . THR A 1 105 ? 11.482 -18.052 1.932 1.00 84.19 105 THR A N 1
ATOM 759 C CA . THR A 1 105 ? 12.489 -16.981 1.982 1.00 84.19 105 THR A CA 1
ATOM 760 C C . THR A 1 105 ? 12.277 -16.033 0.813 1.00 84.19 105 THR A C 1
ATOM 762 O O . THR A 1 105 ? 12.350 -16.446 -0.341 1.00 84.19 105 THR A O 1
ATOM 765 N N . TYR A 1 106 ? 12.071 -14.755 1.117 1.00 81.44 106 TYR A N 1
ATOM 766 C CA . TYR A 1 106 ? 11.871 -13.703 0.125 1.00 81.44 106 TYR A CA 1
ATOM 767 C C . TYR A 1 106 ? 13.098 -12.790 0.067 1.00 81.44 106 TYR A C 1
ATOM 769 O O . TYR A 1 106 ? 13.704 -12.477 1.093 1.00 81.44 106 TYR A O 1
ATOM 777 N N . LYS A 1 107 ? 13.476 -12.357 -1.140 1.00 81.00 107 LYS A N 1
ATOM 778 C CA . LYS A 1 107 ? 14.557 -11.387 -1.365 1.00 81.00 107 LYS A CA 1
ATOM 779 C C . LYS A 1 107 ? 13.981 -10.135 -2.009 1.00 81.00 107 LYS A C 1
ATOM 781 O O . LYS A 1 107 ? 13.326 -10.223 -3.041 1.00 81.00 107 LYS A O 1
ATOM 786 N N . ALA A 1 108 ? 14.256 -8.977 -1.416 1.00 82.00 108 ALA A N 1
ATOM 787 C CA . ALA A 1 108 ? 13.862 -7.701 -1.993 1.00 82.00 108 ALA A CA 1
ATOM 788 C C . ALA A 1 108 ? 14.775 -7.351 -3.177 1.00 82.00 108 ALA A C 1
ATOM 790 O O . ALA A 1 108 ? 15.998 -7.306 -3.033 1.00 82.00 108 ALA A O 1
ATOM 791 N N . THR A 1 109 ? 14.179 -7.072 -4.334 1.00 78.94 109 THR A N 1
ATOM 792 C CA . THR A 1 109 ? 14.878 -6.571 -5.523 1.00 78.94 109 THR A CA 1
ATOM 793 C C . THR A 1 109 ? 14.425 -5.154 -5.838 1.00 78.94 109 THR A C 1
ATOM 795 O O . THR A 1 109 ? 13.249 -4.826 -5.698 1.00 78.94 109 THR A O 1
ATOM 798 N N . MET A 1 110 ? 15.351 -4.302 -6.277 1.00 76.31 110 MET A N 1
ATOM 799 C CA . MET A 1 110 ? 15.043 -2.928 -6.674 1.00 76.31 110 MET A CA 1
ATOM 800 C C . MET A 1 110 ? 15.139 -2.769 -8.183 1.00 76.31 110 MET A C 1
ATOM 802 O O . MET A 1 110 ? 16.145 -3.138 -8.788 1.00 76.31 110 MET A O 1
ATOM 806 N N . VAL A 1 111 ? 14.105 -2.177 -8.775 1.00 71.00 111 VAL A N 1
ATOM 807 C CA . VAL A 1 111 ? 14.094 -1.802 -10.191 1.00 71.00 111 VAL A CA 1
ATOM 808 C C . VAL A 1 111 ? 14.824 -0.459 -10.359 1.00 71.00 111 VAL A C 1
ATOM 810 O O . VAL A 1 111 ? 14.712 0.401 -9.479 1.00 71.00 111 VAL A O 1
ATOM 813 N N . PRO A 1 112 ? 15.578 -0.247 -11.455 1.00 63.19 112 PRO A N 1
ATOM 814 C CA . PRO A 1 112 ? 16.266 1.015 -11.703 1.00 63.19 112 PRO A CA 1
ATOM 815 C C . PRO A 1 112 ? 15.302 2.206 -11.703 1.00 63.19 112 PRO A C 1
ATOM 817 O O . PRO A 1 112 ? 14.362 2.265 -12.494 1.00 63.19 112 PRO A O 1
ATOM 820 N N . LEU A 1 113 ? 15.563 3.177 -10.830 1.00 68.25 113 LEU A N 1
ATOM 821 C CA . LEU A 1 113 ? 14.824 4.436 -10.768 1.00 68.25 113 LEU A CA 1
ATOM 822 C C . LEU A 1 11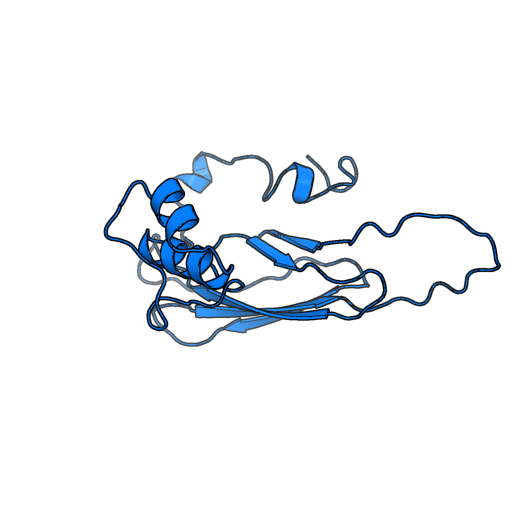3 ? 15.475 5.500 -11.672 1.00 68.25 113 LEU A C 1
ATOM 824 O O . LEU A 1 113 ? 16.656 5.390 -12.019 1.00 68.25 113 LEU A O 1
ATOM 828 N N . PRO A 1 114 ? 14.746 6.572 -12.042 1.00 67.50 114 PRO A N 1
ATOM 829 C CA . PRO A 1 114 ? 15.346 7.726 -12.705 1.00 67.50 114 PRO A CA 1
ATOM 830 C C . PRO A 1 114 ? 16.540 8.262 -11.902 1.00 67.50 114 PRO A C 1
ATOM 832 O O . PRO A 1 114 ? 16.495 8.292 -10.675 1.00 67.50 114 PRO A O 1
ATOM 835 N N . ARG A 1 115 ? 17.576 8.778 -12.582 1.00 62.16 115 ARG A N 1
ATOM 836 C CA . ARG A 1 115 ? 18.851 9.258 -11.982 1.00 62.16 115 ARG A CA 1
ATOM 837 C C . ARG A 1 115 ? 18.712 10.298 -10.853 1.00 62.16 115 ARG A C 1
ATOM 839 O O . ARG A 1 115 ? 19.696 10.663 -10.221 1.00 62.16 115 ARG A O 1
ATOM 846 N N . SER A 1 116 ? 17.522 10.852 -10.641 1.00 62.97 116 SER A N 1
ATOM 847 C CA . SER A 1 116 ? 17.208 11.801 -9.572 1.00 62.97 116 SER A CA 1
ATOM 848 C C . SER A 1 116 ? 16.680 11.157 -8.292 1.00 62.97 116 SER A C 1
ATOM 850 O O . SER A 1 116 ? 16.306 11.897 -7.389 1.00 62.97 116 SER A O 1
ATOM 852 N N . THR A 1 117 ? 16.591 9.833 -8.207 1.00 63.09 117 THR A N 1
ATOM 853 C CA . THR A 1 117 ? 15.930 9.144 -7.095 1.00 63.09 117 THR A CA 1
ATOM 854 C C . THR A 1 117 ? 16.823 8.024 -6.571 1.00 63.09 117 THR A C 1
ATOM 856 O O . THR A 1 117 ? 17.315 7.220 -7.357 1.00 63.09 117 THR A O 1
ATOM 859 N N . ASN A 1 118 ? 17.017 7.956 -5.252 1.00 63.19 118 ASN A N 1
ATOM 860 C CA . ASN A 1 118 ? 17.737 6.865 -4.594 1.00 63.19 118 ASN A CA 1
ATOM 861 C C . ASN A 1 118 ? 16.803 6.126 -3.636 1.00 63.19 118 ASN A C 1
ATOM 863 O O . ASN A 1 118 ? 16.0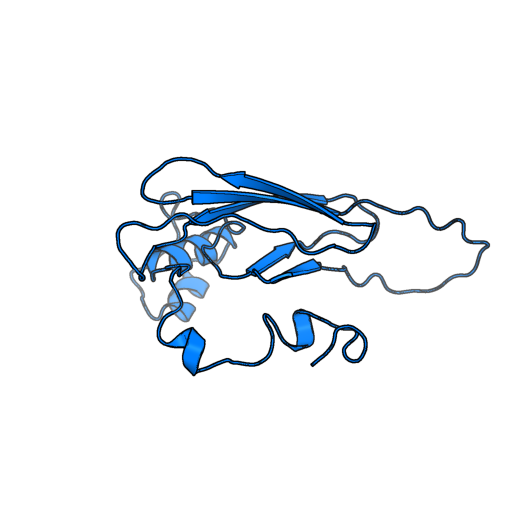35 6.752 -2.899 1.00 63.19 118 ASN A O 1
ATOM 867 N N . LEU A 1 119 ? 16.902 4.799 -3.640 1.00 61.72 119 LEU A N 1
ATOM 868 C CA . LEU A 1 119 ? 16.089 3.897 -2.837 1.00 61.72 119 LEU A CA 1
ATOM 869 C C . LEU A 1 119 ? 17.002 2.959 -2.051 1.00 61.72 119 LEU A C 1
ATOM 871 O O . LEU A 1 119 ? 17.972 2.436 -2.594 1.00 61.72 119 LEU A O 1
ATOM 875 N N . HIS A 1 120 ? 16.685 2.748 -0.781 1.00 68.50 120 HIS A N 1
ATOM 876 C CA . HIS A 1 120 ? 17.405 1.837 0.098 1.00 68.50 120 HIS A CA 1
ATOM 877 C C . HIS A 1 120 ? 16.394 1.012 0.896 1.00 68.50 120 HIS A C 1
ATOM 879 O O . HIS A 1 120 ? 15.436 1.567 1.423 1.00 68.50 120 HIS A O 1
ATOM 885 N N . SER A 1 121 ? 16.575 -0.303 0.981 1.00 64.06 121 SER A N 1
ATOM 886 C CA . SER A 1 121 ? 15.698 -1.197 1.743 1.00 64.06 121 SER A CA 1
ATOM 887 C C . SER A 1 121 ? 16.514 -1.900 2.805 1.00 64.06 121 SER A C 1
ATOM 889 O O . SER A 1 121 ? 17.544 -2.489 2.480 1.00 64.06 121 SER A O 1
ATOM 891 N N . SER A 1 122 ? 16.017 -1.891 4.035 1.00 66.06 122 SER A N 1
ATOM 892 C CA . SER A 1 122 ? 16.587 -2.653 5.137 1.00 66.06 122 SER A CA 1
ATOM 893 C C . SER A 1 122 ? 15.517 -3.595 5.700 1.00 66.06 122 SER A C 1
ATOM 895 O O . SER A 1 122 ? 14.467 -3.115 6.148 1.00 66.06 122 SER A O 1
ATOM 897 N N . PRO A 1 123 ? 15.714 -4.924 5.634 1.00 58.47 123 PRO A N 1
ATOM 898 C CA . PRO A 1 123 ? 14.826 -5.871 6.294 1.00 58.47 123 PRO A CA 1
ATOM 899 C C . PRO A 1 123 ? 15.102 -5.898 7.804 1.00 58.47 123 PRO A C 1
ATOM 901 O O . PRO A 1 123 ? 16.255 -6.003 8.220 1.00 58.47 123 PRO A O 1
ATOM 904 N N . SER A 1 124 ? 14.046 -5.864 8.621 1.00 46.84 124 SER A N 1
ATOM 905 C CA . SER A 1 124 ? 14.139 -6.016 10.077 1.00 46.84 124 SER A CA 1
ATOM 906 C C . SER A 1 124 ? 13.394 -7.279 10.532 1.00 46.84 124 SER A C 1
ATOM 908 O O . SER A 1 124 ? 12.175 -7.338 10.429 1.00 46.84 124 SER A O 1
ATOM 910 N N . GLY A 1 125 ? 14.127 -8.262 11.076 1.00 42.94 125 GLY A N 1
ATOM 911 C CA . GLY A 1 125 ? 13.584 -9.371 11.885 1.00 42.94 125 GLY A CA 1
ATOM 912 C C . GLY A 1 125 ? 12.999 -10.590 11.142 1.00 42.94 125 GLY A C 1
ATOM 913 O O . GLY A 1 125 ? 12.506 -10.492 10.022 1.00 42.94 125 GLY A O 1
ATOM 914 N N . ARG A 1 126 ? 13.084 -11.770 11.784 1.00 40.47 126 ARG A N 1
ATOM 915 C CA . ARG A 1 126 ? 12.488 -13.053 11.348 1.00 40.47 126 ARG A CA 1
ATOM 916 C C . ARG A 1 126 ? 11.117 -13.260 12.008 1.00 40.47 126 ARG A C 1
ATOM 918 O O . ARG A 1 126 ? 10.993 -13.038 13.205 1.00 40.47 126 ARG A O 1
ATOM 925 N N . LEU A 1 127 ? 10.185 -13.785 11.205 1.00 40.53 127 LEU A N 1
ATOM 926 C CA . LEU A 1 127 ? 8.754 -14.039 11.451 1.00 40.53 127 LEU A CA 1
ATOM 927 C C . LEU A 1 127 ? 7.930 -12.764 11.721 1.00 40.53 127 LEU A C 1
ATOM 929 O O . LEU A 1 127 ? 7.888 -12.252 12.831 1.00 40.53 127 LEU A O 1
ATOM 933 N N . GLY A 1 128 ? 7.292 -12.263 10.655 1.00 43.12 128 GLY A N 1
ATOM 934 C CA . GLY A 1 128 ? 6.670 -10.937 10.581 1.00 43.12 128 GLY A CA 1
ATOM 935 C C . GLY A 1 128 ? 7.629 -9.931 9.946 1.00 43.12 128 GLY A C 1
ATOM 936 O O . GLY A 1 128 ? 8.181 -9.073 10.625 1.00 43.12 128 GLY A O 1
ATOM 937 N N . THR A 1 129 ? 7.926 -10.092 8.654 1.00 49.28 129 THR A N 1
ATOM 938 C CA . THR A 1 129 ? 8.904 -9.251 7.947 1.00 49.28 129 THR A CA 1
ATOM 939 C C . THR A 1 129 ? 8.375 -7.828 7.788 1.00 49.28 129 THR A C 1
ATOM 941 O O . THR A 1 129 ? 7.715 -7.498 6.805 1.00 49.28 129 THR A O 1
ATOM 944 N N . THR A 1 130 ? 8.693 -6.966 8.747 1.00 48.12 130 THR A N 1
ATOM 945 C CA . THR A 1 130 ? 8.572 -5.518 8.586 1.00 48.12 130 THR A CA 1
ATOM 946 C C . THR A 1 130 ? 9.731 -5.040 7.717 1.00 48.12 130 THR A C 1
ATOM 948 O O . THR A 1 130 ? 10.903 -5.124 8.098 1.00 48.12 130 THR A O 1
ATOM 951 N N . ALA A 1 131 ? 9.419 -4.551 6.520 1.00 53.06 131 ALA A N 1
ATOM 952 C CA . ALA A 1 131 ? 10.391 -3.972 5.608 1.00 53.06 131 ALA A CA 1
ATOM 953 C C . ALA A 1 131 ? 10.399 -2.449 5.787 1.00 53.06 131 ALA A C 1
ATOM 955 O O . ALA A 1 131 ? 9.383 -1.779 5.601 1.00 53.06 131 ALA A O 1
ATOM 956 N N . THR A 1 132 ? 11.557 -1.884 6.134 1.00 52.81 132 THR A N 1
ATOM 957 C CA . THR A 1 132 ? 11.740 -0.426 6.118 1.00 52.81 132 THR A CA 1
ATOM 958 C C . THR A 1 132 ? 12.404 -0.030 4.807 1.00 52.81 132 THR A C 1
ATOM 960 O O . THR A 1 132 ? 13.483 -0.527 4.467 1.00 52.81 132 THR A O 1
ATOM 963 N N . LYS A 1 133 ? 11.773 0.867 4.049 1.00 56.22 133 LYS A N 1
ATOM 964 C CA . LYS A 1 133 ? 12.263 1.327 2.748 1.00 56.22 133 LYS A CA 1
ATOM 965 C C . LYS A 1 133 ? 12.425 2.841 2.754 1.00 56.22 133 LYS A C 1
ATOM 967 O O . LYS A 1 133 ? 11.471 3.576 2.957 1.00 56.22 133 LYS A O 1
ATOM 972 N N . THR A 1 134 ? 13.634 3.322 2.510 1.00 60.28 134 THR A N 1
ATOM 973 C CA . THR A 1 134 ? 13.950 4.749 2.418 1.00 60.28 134 THR A CA 1
ATOM 974 C C . THR A 1 134 ? 13.964 5.181 0.958 1.00 60.28 134 THR A C 1
ATOM 976 O O . THR A 1 134 ? 14.731 4.648 0.158 1.00 60.28 134 THR A O 1
ATOM 979 N N . LEU A 1 135 ? 13.137 6.165 0.610 1.00 61.38 135 LEU A N 1
ATOM 980 C CA . LEU A 1 135 ? 13.077 6.799 -0.705 1.00 61.38 135 LEU A CA 1
ATOM 981 C C . LEU A 1 135 ? 13.562 8.247 -0.591 1.00 61.38 135 LEU A C 1
ATOM 983 O O . LEU A 1 135 ? 13.143 9.006 0.285 1.00 61.38 135 LEU A O 1
ATOM 987 N N . SER A 1 136 ? 14.443 8.648 -1.500 1.00 51.75 136 SER A N 1
ATOM 988 C CA . SER A 1 136 ? 14.967 10.010 -1.572 1.00 51.75 136 SER A CA 1
ATOM 989 C C . SER A 1 136 ? 14.969 10.525 -3.003 1.00 51.75 136 SER A C 1
ATOM 991 O O . SER A 1 136 ? 15.243 9.781 -3.944 1.00 51.75 136 SER A O 1
ATOM 993 N N . ARG A 1 137 ? 14.675 11.815 -3.175 1.00 58.22 137 ARG A N 1
ATOM 994 C CA . ARG A 1 137 ? 14.742 12.513 -4.461 1.00 58.22 137 ARG A CA 1
ATOM 995 C C . ARG A 1 137 ? 15.760 13.642 -4.382 1.00 58.22 137 ARG A C 1
ATOM 997 O O . ARG A 1 137 ? 15.667 14.512 -3.520 1.00 58.22 137 ARG A O 1
ATOM 1004 N N . THR A 1 138 ? 16.722 13.634 -5.297 1.00 49.41 138 THR A N 1
ATOM 1005 C CA . THR A 1 138 ? 17.838 14.578 -5.372 1.00 49.41 138 THR A CA 1
ATOM 1006 C C . THR A 1 138 ? 17.589 15.632 -6.450 1.00 49.41 138 THR A C 1
ATOM 1008 O O . THR A 1 138 ? 17.159 15.342 -7.571 1.00 49.41 138 THR A O 1
ATOM 1011 N N . ARG A 1 139 ? 17.892 16.891 -6.121 1.00 55.69 139 ARG A N 1
ATOM 1012 C CA . ARG A 1 139 ? 17.857 18.017 -7.059 1.00 55.69 139 ARG A CA 1
ATOM 1013 C C . ARG A 1 139 ? 18.946 17.889 -8.129 1.00 55.69 139 ARG A C 1
ATOM 1015 O O . ARG A 1 139 ? 20.126 17.823 -7.804 1.00 55.69 139 ARG A O 1
ATOM 1022 N N . TRP A 1 140 ? 18.564 18.054 -9.395 1.00 41.72 140 TRP A N 1
ATOM 1023 C CA . TRP A 1 140 ? 19.503 18.342 -10.483 1.00 41.72 140 TRP A CA 1
ATOM 1024 C C . TRP A 1 140 ? 19.461 19.830 -10.851 1.00 41.72 140 TRP A C 1
ATOM 1026 O O . TRP A 1 140 ? 18.408 20.380 -11.185 1.00 41.72 140 TRP A O 1
ATOM 1036 N N . ARG A 1 141 ? 20.614 20.510 -10.799 1.00 32.09 141 ARG A N 1
ATOM 1037 C CA . ARG A 1 141 ? 20.775 21.855 -11.370 1.00 32.09 141 ARG A CA 1
ATOM 1038 C C . ARG A 1 141 ? 20.857 21.703 -12.888 1.00 32.09 141 ARG A C 1
ATOM 1040 O O . ARG A 1 141 ? 21.915 21.387 -13.420 1.00 32.09 141 ARG A O 1
ATOM 1047 N N . ARG A 1 142 ? 19.766 21.973 -13.608 1.00 32.38 142 ARG A N 1
ATOM 1048 C CA . ARG A 1 142 ? 19.908 22.315 -15.027 1.00 32.38 142 ARG A CA 1
ATOM 1049 C C . ARG A 1 142 ? 20.671 23.640 -15.103 1.00 32.38 142 ARG A C 1
ATOM 1051 O O . ARG A 1 142 ? 20.192 24.649 -14.583 1.00 32.38 142 ARG A O 1
ATOM 1058 N N . ARG A 1 143 ? 21.852 23.659 -15.728 1.00 37.00 143 ARG A N 1
ATOM 1059 C CA . ARG A 1 143 ? 22.408 24.910 -16.263 1.00 37.00 143 ARG A CA 1
ATOM 1060 C C . ARG A 1 143 ? 21.473 25.330 -17.396 1.00 37.00 143 ARG A C 1
ATOM 1062 O O . ARG A 1 143 ? 21.493 24.710 -18.449 1.00 37.00 143 ARG A O 1
ATOM 1069 N N . HIS A 1 144 ? 20.620 26.326 -17.165 1.00 35.94 14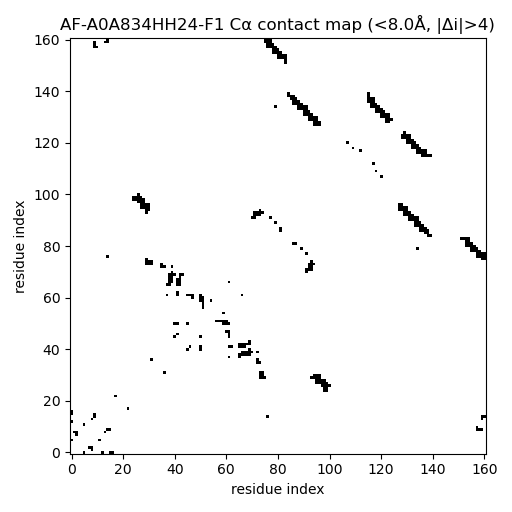4 HIS A N 1
ATOM 1070 C CA . HIS A 1 144 ? 19.815 26.927 -18.226 1.00 35.94 144 HIS A CA 1
ATOM 1071 C C . HIS A 1 144 ? 20.170 28.402 -18.390 1.00 35.94 144 HIS A C 1
ATOM 1073 O O . HIS A 1 144 ? 20.039 29.199 -17.461 1.00 35.94 144 HIS A O 1
ATOM 1079 N N . SER A 1 145 ? 20.593 28.728 -19.613 1.00 43.09 145 SER A N 1
ATOM 1080 C CA . SER A 1 145 ? 20.423 30.044 -20.220 1.00 43.09 145 SER A CA 1
ATOM 1081 C C . SER A 1 145 ? 18.938 30.449 -20.167 1.00 43.09 145 SER A C 1
ATOM 1083 O O . SER A 1 145 ? 18.047 29.608 -20.293 1.00 43.09 145 SER A O 1
ATOM 1085 N N . ARG A 1 146 ? 18.700 31.734 -19.892 1.00 47.50 146 ARG A N 1
ATOM 1086 C CA . ARG A 1 146 ? 17.422 32.381 -19.538 1.00 47.50 146 ARG A CA 1
ATOM 1087 C C . ARG A 1 146 ? 16.284 32.158 -20.554 1.00 47.50 146 ARG A C 1
ATOM 1089 O O . ARG A 1 146 ? 16.435 32.534 -21.709 1.00 47.50 146 ARG A O 1
ATOM 1096 N N . ARG A 1 147 ? 15.084 31.794 -20.067 1.00 37.72 147 ARG A N 1
ATOM 1097 C CA . ARG A 1 147 ? 13.807 32.507 -20.343 1.00 37.72 147 ARG A CA 1
ATOM 1098 C C . ARG A 1 147 ? 12.668 32.062 -19.399 1.00 37.72 147 ARG A C 1
ATOM 1100 O O . ARG A 1 147 ? 12.656 30.934 -18.922 1.00 37.72 147 ARG A O 1
ATOM 1107 N N . ARG A 1 148 ? 11.780 33.017 -19.086 1.00 48.28 148 ARG A N 1
ATOM 1108 C CA . ARG A 1 148 ? 10.672 33.016 -18.098 1.00 48.28 148 ARG A CA 1
ATOM 1109 C C . ARG A 1 148 ? 9.382 32.356 -18.622 1.00 48.28 148 ARG A C 1
ATOM 1111 O O . ARG A 1 148 ? 8.953 32.721 -19.706 1.00 48.28 148 ARG A O 1
ATOM 1118 N N . SER A 1 149 ? 8.721 31.561 -17.775 1.00 34.31 149 SER A N 1
ATOM 1119 C CA . SER A 1 149 ? 7.303 31.611 -17.312 1.00 34.31 149 SER A CA 1
ATOM 1120 C C . SER A 1 149 ? 7.071 30.303 -16.514 1.00 34.31 149 SER A C 1
ATOM 1122 O O . SER A 1 149 ? 7.697 29.295 -16.816 1.00 34.31 149 SER A O 1
ATOM 1124 N N . GLY A 1 150 ? 6.475 30.271 -15.320 1.00 33.19 150 GLY A N 1
ATOM 1125 C CA . GLY A 1 150 ? 5.057 30.471 -15.015 1.00 33.19 150 GLY A CA 1
ATOM 1126 C C . GLY A 1 150 ? 4.455 29.115 -14.588 1.00 33.19 150 GLY A C 1
ATOM 1127 O O . GLY A 1 150 ? 4.344 28.231 -15.422 1.00 33.19 150 GLY A O 1
ATOM 1128 N N . GLY A 1 151 ? 4.116 28.948 -13.298 1.00 30.59 151 GLY A N 1
ATOM 1129 C CA . GLY A 1 151 ? 3.408 27.775 -12.739 1.00 30.59 151 GLY A CA 1
ATOM 1130 C C . GLY A 1 151 ? 4.293 26.683 -12.107 1.00 30.59 151 GLY A C 1
ATOM 1131 O O . GLY A 1 151 ? 4.941 25.912 -12.807 1.00 30.59 151 GLY A O 1
ATOM 1132 N N . LYS A 1 152 ? 4.315 26.577 -10.767 1.00 33.38 152 LYS A N 1
ATOM 1133 C CA . LYS A 1 152 ? 4.942 25.448 -10.046 1.00 33.38 152 LYS A CA 1
ATOM 1134 C C . LYS A 1 152 ? 3.878 24.403 -9.701 1.00 33.38 152 LYS A C 1
ATOM 1136 O O . LYS A 1 152 ? 3.258 24.491 -8.648 1.00 33.38 152 LYS A O 1
ATOM 1141 N N . ALA A 1 153 ? 3.712 23.399 -10.556 1.00 36.66 153 ALA A N 1
ATOM 1142 C CA . ALA A 1 153 ? 3.115 22.133 -10.140 1.00 36.66 153 ALA A CA 1
ATOM 1143 C C . ALA A 1 153 ? 4.115 21.394 -9.229 1.00 36.66 153 ALA A C 1
ATOM 1145 O O . ALA A 1 153 ? 5.297 21.256 -9.568 1.00 36.66 153 ALA A O 1
ATOM 1146 N N . GLY A 1 154 ? 3.675 20.971 -8.042 1.00 37.66 154 GLY A N 1
ATOM 1147 C CA . GLY A 1 154 ? 4.452 20.078 -7.183 1.00 37.66 154 GLY A CA 1
ATOM 1148 C C . GLY A 1 154 ? 4.569 18.711 -7.854 1.00 37.66 154 GLY A C 1
ATOM 1149 O O . GLY A 1 154 ? 3.562 18.124 -8.223 1.00 37.66 154 GLY A O 1
ATOM 1150 N N . GLY A 1 155 ? 5.790 18.216 -8.061 1.00 48.75 155 GLY A N 1
ATOM 1151 C CA . GLY A 1 155 ? 6.000 16.879 -8.622 1.00 48.75 155 GLY A CA 1
ATOM 1152 C C . GLY A 1 155 ? 6.041 15.842 -7.504 1.00 48.75 155 GLY A C 1
ATOM 1153 O O . GLY A 1 155 ? 6.872 15.984 -6.605 1.00 48.75 155 GLY A O 1
ATOM 1154 N N . GLY A 1 156 ? 5.192 14.818 -7.564 1.00 50.03 156 GLY A N 1
ATOM 1155 C CA . GLY A 1 156 ? 5.281 13.612 -6.735 1.00 50.03 156 GLY A CA 1
ATOM 1156 C C . GLY A 1 156 ? 6.012 12.481 -7.464 1.00 50.03 156 GLY A C 1
ATOM 1157 O O . GLY A 1 156 ? 6.147 12.513 -8.685 1.00 50.03 156 GLY A O 1
ATOM 1158 N N . VAL A 1 157 ? 6.514 11.500 -6.720 1.00 54.62 157 VAL A N 1
ATOM 1159 C CA . VAL A 1 157 ? 7.002 10.219 -7.254 1.00 54.62 157 VAL A CA 1
ATOM 1160 C C . VAL A 1 157 ? 6.210 9.118 -6.568 1.00 54.62 157 VAL A C 1
ATOM 1162 O O . VAL A 1 157 ? 6.150 9.103 -5.340 1.00 54.62 157 VAL A O 1
ATOM 1165 N N . VAL A 1 158 ? 5.628 8.211 -7.344 1.00 52.75 158 VAL A N 1
ATOM 1166 C CA . VAL A 1 158 ? 5.013 6.981 -6.839 1.00 52.75 158 VAL A CA 1
ATOM 1167 C C . VAL A 1 158 ? 5.817 5.812 -7.390 1.00 52.75 158 VAL A C 1
ATOM 1169 O O . VAL A 1 158 ? 6.205 5.826 -8.552 1.00 52.75 158 VAL A O 1
ATOM 1172 N N . ALA A 1 159 ? 6.128 4.837 -6.547 1.00 53.75 159 ALA A N 1
ATOM 1173 C CA . ALA A 1 159 ? 6.781 3.599 -6.936 1.00 53.75 159 ALA A CA 1
ATOM 1174 C C . ALA A 1 159 ? 5.927 2.426 -6.448 1.00 53.75 159 ALA A C 1
ATOM 1176 O O . ALA A 1 159 ? 5.653 2.313 -5.250 1.00 53.75 159 ALA A O 1
ATOM 1177 N N . GLY A 1 160 ? 5.510 1.566 -7.377 1.00 49.19 160 GLY A N 1
ATOM 1178 C CA . GLY A 1 160 ? 4.898 0.278 -7.052 1.00 49.19 160 GLY A CA 1
ATOM 1179 C C . GLY A 1 160 ? 5.919 -0.697 -6.460 1.00 49.19 160 GLY A C 1
ATOM 1180 O O . GLY A 1 160 ? 7.132 -0.519 -6.631 1.00 49.19 160 GLY A O 1
ATOM 1181 N N . VAL A 1 161 ? 5.419 -1.695 -5.731 1.00 45.56 161 VAL A N 1
ATOM 1182 C CA . VAL A 1 161 ? 6.194 -2.873 -5.307 1.00 45.56 161 VAL A CA 1
ATOM 1183 C C . VAL A 1 161 ? 6.133 -3.933 -6.391 1.00 45.56 161 VAL A C 1
ATOM 1185 O O . VAL A 1 161 ? 5.027 -4.128 -6.939 1.00 45.56 161 VAL A O 1
#

Mean predicted aligned error: 11.39 Å

Radius of gyration: 19.2 Å; Cα contacts (8 Å, |Δi|>4): 225; chains: 1; bounding box: 43×55×45 Å

Foldseek 3Di:
DDCVVDVCPCVVANVHDDDPVCVVAVQKDLDDDPLLVLQLCLLVVDAQVRSCVVVVHNPRGRDPVSNHDNQARQDQKHKDWDFPQDKDKDKYKHWMDGPHDPDDDDDDDDDDDPPQKDKDWDWDDDDTTTIIIMIIGHGDDDPDDDDDDDDGDTDMDMG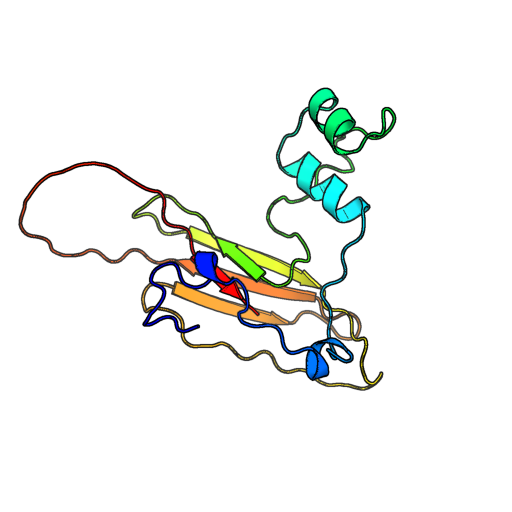GD

pLDDT: mean 73.82, std 18.13, range [30.59, 95.75]

Secondary structure (DSSP, 8-state):
--TTT-TTTHHHHTT-S--HHHHTS-SEE----HHHHHHHHHHTT--HHHHHHHHS-SS----TTS---TT----SEEEEE--TT--EEEEEEEEEEE-S-SS-------PPPPTTEEEEEEEE-SSSEEEEEEEEEPPP------------PPPEEEEE-